Protein AF-A0A914YIG2-F1 (afdb_monomer)

Solvent-accessible surface area (backbone atoms only — not comparable to full-atom values): 7779 Å² total; per-residue (Å²): 113,70,66,57,38,51,52,31,36,50,55,51,51,53,38,46,76,74,68,45,92,55,84,95,62,52,16,60,44,50,65,74,57,38,64,67,62,41,49,56,53,51,51,50,51,53,50,53,50,52,34,55,53,47,28,74,73,37,93,79,72,55,76,57,42,74,68,51,52,47,48,50,51,38,52,46,18,51,74,59,70,46,89,60,72,69,90,52,99,83,38,74,71,54,76,50,41,55,50,58,53,50,44,49,28,49,75,43,74,84,72,65,69,67,90,71,58,64,92,56,84,58,99,70,78,76,79,85,126

Mean predicted aligned error: 7.03 Å

pLDDT: mean 87.26, std 14.0, range [33.19, 97.31]

Structure (mmCIF, N/CA/C/O backbone):
data_AF-A0A914YIG2-F1
#
_entry.id   AF-A0A914YIG2-F1
#
loop_
_atom_site.group_PDB
_atom_site.id
_atom_site.type_symbol
_atom_site.label_atom_id
_atom_site.label_alt_id
_atom_site.label_comp_id
_atom_site.label_asym_id
_atom_site.label_entity_id
_atom_site.label_seq_id
_atom_site.pdbx_PDB_ins_code
_atom_site.Cartn_x
_atom_site.Cartn_y
_atom_site.Cartn_z
_atom_site.occupancy
_atom_site.B_iso_or_equiv
_atom_site.auth_seq_id
_atom_site.auth_comp_id
_atom_site.auth_asym_id
_atom_site.auth_atom_id
_atom_site.pdbx_PDB_model_num
ATOM 1 N N . MET A 1 1 ? 9.718 -7.340 -32.068 1.00 59.44 1 MET A N 1
ATOM 2 C CA . MET A 1 1 ? 10.633 -7.530 -30.915 1.00 59.44 1 MET A CA 1
ATOM 3 C C . MET A 1 1 ? 11.183 -6.190 -30.426 1.00 59.44 1 MET A C 1
ATOM 5 O O . MET A 1 1 ? 10.976 -5.871 -29.265 1.00 59.44 1 MET A O 1
ATOM 9 N N . MET A 1 2 ? 11.780 -5.364 -31.301 1.00 66.62 2 MET A N 1
ATOM 10 C CA . MET A 1 2 ? 12.197 -3.988 -30.958 1.00 66.62 2 MET A CA 1
ATOM 11 C C . MET A 1 2 ? 11.050 -3.119 -30.407 1.00 66.62 2 MET A C 1
ATOM 13 O O .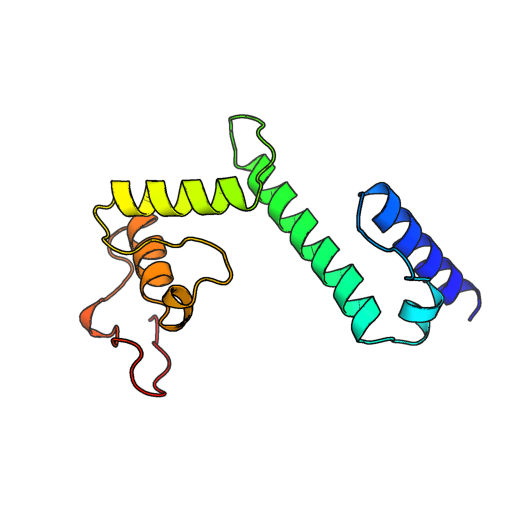 MET A 1 2 ? 11.232 -2.453 -29.392 1.00 66.62 2 MET A O 1
ATOM 17 N N . ASP A 1 3 ? 9.857 -3.203 -31.000 1.00 84.44 3 ASP A N 1
ATOM 18 C CA . ASP A 1 3 ? 8.708 -2.369 -30.604 1.00 84.44 3 ASP A CA 1
ATOM 19 C C . ASP A 1 3 ? 8.241 -2.634 -29.162 1.00 84.44 3 ASP A C 1
ATOM 21 O O . ASP A 1 3 ? 7.856 -1.721 -28.438 1.00 84.44 3 ASP A O 1
ATOM 25 N N . GLN A 1 4 ? 8.329 -3.885 -28.698 1.00 91.44 4 GLN A N 1
ATOM 26 C CA . GLN A 1 4 ? 7.937 -4.256 -27.334 1.00 91.44 4 GLN A CA 1
ATOM 27 C C . GLN A 1 4 ? 8.914 -3.690 -26.296 1.00 91.44 4 GLN A C 1
ATOM 29 O O . GLN A 1 4 ? 8.482 -3.165 -25.273 1.00 91.44 4 GLN A O 1
ATOM 34 N N . ILE A 1 5 ? 10.221 -3.723 -26.580 1.00 94.50 5 ILE A N 1
ATOM 35 C CA . ILE A 1 5 ? 11.239 -3.117 -25.709 1.00 94.50 5 ILE A CA 1
ATOM 36 C C . ILE A 1 5 ? 11.081 -1.591 -25.678 1.00 94.50 5 ILE A C 1
ATOM 38 O O . ILE A 1 5 ? 11.192 -0.986 -24.611 1.00 94.50 5 ILE A O 1
ATOM 42 N N . GLN A 1 6 ? 10.778 -0.960 -26.818 1.00 95.00 6 GLN A N 1
ATOM 43 C CA . GLN A 1 6 ? 10.488 0.477 -26.877 1.00 95.00 6 GLN A CA 1
ATOM 44 C C . GLN A 1 6 ? 9.262 0.848 -26.033 1.00 95.00 6 GLN A C 1
ATOM 46 O O . GLN A 1 6 ? 9.335 1.803 -25.260 1.00 95.00 6 GLN A O 1
ATOM 51 N N . ASN A 1 7 ? 8.188 0.055 -26.094 1.00 96.69 7 ASN A N 1
ATOM 52 C CA . ASN A 1 7 ? 7.012 0.243 -25.241 1.00 96.69 7 ASN A CA 1
ATOM 53 C C . ASN A 1 7 ? 7.373 0.162 -23.751 1.00 96.69 7 ASN A C 1
ATOM 55 O O . ASN A 1 7 ? 6.963 1.017 -22.966 1.00 96.69 7 ASN A O 1
ATOM 59 N N . CYS A 1 8 ? 8.178 -0.827 -23.353 1.00 97.00 8 CYS A N 1
ATOM 60 C CA . CYS A 1 8 ? 8.619 -0.967 -21.967 1.00 97.00 8 CYS A CA 1
ATOM 61 C C . CYS A 1 8 ? 9.524 0.192 -21.521 1.00 97.00 8 CYS A C 1
ATOM 63 O O . CYS A 1 8 ? 9.379 0.684 -20.403 1.00 97.00 8 CYS A O 1
ATOM 65 N N . ASN A 1 9 ? 10.425 0.670 -22.385 1.00 96.25 9 ASN A N 1
ATOM 66 C CA . ASN A 1 9 ? 11.255 1.841 -22.093 1.00 96.25 9 ASN A CA 1
ATOM 67 C C . ASN A 1 9 ? 10.396 3.093 -21.891 1.00 96.25 9 ASN A C 1
ATOM 69 O O . ASN A 1 9 ? 10.610 3.837 -20.935 1.00 96.25 9 ASN A O 1
ATOM 73 N N . TYR A 1 10 ? 9.396 3.295 -22.750 1.00 96.88 10 TYR A N 1
ATOM 74 C CA . TYR A 1 10 ? 8.480 4.420 -22.629 1.00 96.88 10 TYR A CA 1
ATOM 75 C C . TYR A 1 10 ? 7.636 4.343 -21.349 1.00 96.88 10 TYR A C 1
ATOM 77 O O . TYR A 1 10 ? 7.499 5.341 -20.646 1.00 96.88 10 TYR A O 1
ATOM 85 N N . ALA A 1 11 ? 7.152 3.155 -20.976 1.00 96.31 11 ALA A N 1
ATOM 86 C CA . ALA A 1 11 ? 6.432 2.954 -19.718 1.00 96.31 11 ALA A CA 1
ATOM 87 C C . ALA A 1 11 ? 7.284 3.317 -18.485 1.00 96.31 11 ALA A C 1
ATOM 89 O O . ALA A 1 11 ? 6.795 3.969 -17.561 1.00 96.31 11 ALA A O 1
ATOM 90 N N . VAL A 1 12 ? 8.569 2.940 -18.477 1.00 96.19 12 VAL A N 1
ATOM 91 C CA . VAL A 1 12 ? 9.509 3.316 -17.406 1.00 96.19 12 VAL A CA 1
ATOM 92 C C . VAL A 1 12 ? 9.741 4.830 -17.380 1.00 96.19 12 VAL A C 1
ATOM 94 O O . VAL A 1 12 ? 9.775 5.423 -16.301 1.00 96.19 12 VAL A O 1
ATOM 97 N N . GLU A 1 13 ? 9.859 5.474 -18.541 1.00 96.25 13 GLU A N 1
ATOM 98 C CA . GLU A 1 13 ? 10.031 6.927 -18.633 1.00 96.25 13 GLU A CA 1
ATOM 99 C C . GLU A 1 13 ? 8.814 7.689 -18.087 1.00 96.25 13 GLU A C 1
ATOM 101 O O . GLU A 1 13 ? 8.967 8.604 -17.276 1.00 96.25 13 GLU A O 1
ATOM 106 N N . LEU A 1 14 ? 7.597 7.253 -18.426 1.00 96.69 14 LEU A N 1
ATOM 107 C CA . LEU A 1 14 ? 6.365 7.799 -17.849 1.00 96.69 14 LEU A CA 1
ATOM 108 C C . LEU A 1 14 ? 6.334 7.646 -16.322 1.00 96.69 14 LEU A C 1
ATOM 110 O O . LEU A 1 14 ? 5.983 8.586 -15.609 1.00 96.69 14 LEU A O 1
ATOM 114 N N . GLY A 1 15 ? 6.757 6.494 -15.796 1.00 95.19 15 GLY A N 1
ATOM 115 C CA . GLY A 1 15 ? 6.861 6.290 -14.351 1.00 95.19 15 GLY A CA 1
ATOM 116 C C . GLY A 1 15 ? 7.819 7.283 -13.679 1.00 95.19 15 GLY A C 1
ATOM 117 O O . GLY A 1 15 ? 7.494 7.842 -12.631 1.00 95.19 15 GLY A O 1
ATOM 118 N N . LYS A 1 16 ? 8.967 7.586 -14.300 1.00 94.56 16 LYS A N 1
ATOM 119 C CA . LYS A 1 16 ? 9.905 8.607 -13.792 1.00 94.56 16 LYS A CA 1
ATOM 120 C C . LYS A 1 16 ? 9.295 10.010 -13.803 1.00 94.56 16 LYS A C 1
ATOM 122 O O . LYS A 1 16 ? 9.496 10.767 -12.851 1.00 94.56 16 LYS A O 1
ATOM 127 N N . GLN A 1 17 ? 8.522 10.357 -14.835 1.00 94.81 17 GLN A N 1
ATOM 128 C CA . GLN A 1 17 ? 7.797 11.635 -14.900 1.00 94.81 17 GLN A CA 1
ATOM 129 C C . GLN A 1 17 ? 6.764 11.759 -13.771 1.00 94.81 17 GLN A C 1
ATOM 131 O O . GLN A 1 17 ? 6.658 12.818 -13.151 1.00 94.81 17 GLN A O 1
ATOM 136 N N . LEU A 1 18 ? 6.102 10.651 -13.420 1.00 92.31 18 LEU A N 1
ATOM 137 C CA . LEU A 1 18 ? 5.215 10.523 -12.256 1.00 92.31 18 LEU A CA 1
ATOM 138 C C . LEU A 1 18 ? 5.961 10.430 -10.909 1.00 92.31 18 LEU A C 1
ATOM 140 O O . LEU A 1 18 ? 5.340 10.174 -9.879 1.00 92.31 18 LEU A O 1
ATOM 144 N N . LYS A 1 19 ? 7.282 10.660 -10.899 1.00 92.19 19 LYS A N 1
ATOM 145 C CA . LYS A 1 19 ? 8.157 10.630 -9.714 1.00 92.19 19 LYS A CA 1
ATOM 146 C C . LYS A 1 19 ? 8.248 9.261 -9.035 1.00 92.19 19 LYS A C 1
ATOM 148 O O . LYS A 1 19 ? 8.563 9.186 -7.849 1.00 92.19 19 LYS A O 1
ATOM 153 N N . PHE A 1 20 ? 8.024 8.175 -9.776 1.00 94.69 20 PHE A N 1
ATOM 154 C CA . PHE A 1 20 ? 8.302 6.834 -9.267 1.00 94.69 20 PHE A CA 1
ATOM 155 C C . PHE A 1 20 ? 9.811 6.649 -9.097 1.00 94.69 20 PHE A C 1
ATOM 157 O O . PHE A 1 20 ? 10.617 7.075 -9.929 1.00 94.69 20 PHE A O 1
ATOM 164 N N . SER A 1 21 ? 10.200 5.973 -8.022 1.00 93.88 21 SER A N 1
ATOM 165 C CA . SER A 1 21 ? 11.572 5.538 -7.800 1.00 93.88 21 SER A CA 1
ATOM 166 C C . SER A 1 21 ? 11.848 4.313 -8.669 1.00 93.88 21 SER A C 1
ATOM 168 O O . SER A 1 21 ? 11.571 3.178 -8.282 1.00 93.88 21 SER A O 1
ATOM 170 N N . LEU A 1 22 ? 12.339 4.559 -9.884 1.00 93.81 22 LEU A N 1
ATOM 171 C CA . LEU A 1 22 ? 12.686 3.534 -10.878 1.00 93.81 22 LEU A CA 1
ATOM 172 C C . LEU A 1 22 ? 14.201 3.494 -11.136 1.00 93.81 22 LEU A C 1
ATOM 174 O O . LEU A 1 22 ? 14.652 3.217 -12.248 1.00 93.81 22 LEU A O 1
ATOM 178 N N . VAL A 1 23 ? 15.005 3.821 -10.118 1.00 91.25 23 VAL A N 1
ATOM 179 C CA . VAL A 1 23 ? 16.471 3.761 -10.199 1.00 91.25 23 VAL A CA 1
ATOM 180 C C . VAL A 1 23 ? 16.889 2.316 -10.469 1.00 91.25 23 VAL A C 1
ATOM 182 O O . VAL A 1 23 ? 16.524 1.412 -9.725 1.00 91.25 23 VAL A O 1
ATOM 185 N N . GLY A 1 24 ? 17.642 2.104 -11.548 1.00 90.62 24 GLY A N 1
ATOM 186 C CA . GLY A 1 24 ? 18.108 0.773 -11.944 1.00 90.62 24 GLY A CA 1
ATOM 187 C C . GLY A 1 24 ? 17.062 -0.110 -12.632 1.00 90.62 24 GLY A C 1
ATOM 188 O O . GLY A 1 24 ? 17.370 -1.265 -12.894 1.00 90.62 24 GLY A O 1
ATOM 189 N N . ILE A 1 25 ? 15.868 0.407 -12.951 1.00 94.38 25 ILE A N 1
ATOM 190 C CA . ILE A 1 25 ? 14.855 -0.311 -13.741 1.00 94.38 25 ILE A CA 1
ATOM 191 C C . ILE A 1 25 ? 14.910 0.169 -15.190 1.00 94.38 25 ILE A C 1
ATOM 193 O O . ILE A 1 25 ? 14.825 1.370 -15.460 1.00 94.38 25 ILE A O 1
ATOM 197 N N . GLN A 1 26 ? 15.028 -0.768 -16.126 1.00 95.19 26 GLN A N 1
ATOM 198 C CA . GLN A 1 26 ? 15.029 -0.520 -17.565 1.00 95.19 26 GLN A CA 1
ATOM 199 C C . GLN A 1 26 ? 13.835 -1.205 -18.234 1.00 95.19 26 GLN A C 1
ATOM 201 O O . GLN A 1 26 ? 13.267 -2.161 -17.708 1.00 95.19 26 GLN A O 1
ATOM 206 N N . GLY A 1 27 ? 13.466 -0.768 -19.442 1.00 95.56 27 GLY A N 1
ATOM 207 C CA . GLY A 1 27 ? 12.402 -1.437 -20.193 1.00 95.56 27 GLY A CA 1
ATOM 208 C C . GLY A 1 27 ? 12.739 -2.892 -20.524 1.00 95.56 27 GLY A C 1
ATOM 209 O O . GLY A 1 27 ? 11.838 -3.725 -20.574 1.00 95.56 27 GLY A O 1
ATOM 210 N N . LYS A 1 28 ? 14.030 -3.229 -20.658 1.00 95.62 28 LYS A N 1
ATOM 211 C CA . LYS A 1 28 ? 14.480 -4.614 -20.845 1.00 95.62 28 LYS A CA 1
ATOM 212 C C . LYS A 1 28 ? 14.121 -5.512 -19.658 1.00 95.62 28 LYS A C 1
ATOM 214 O O . LYS A 1 28 ? 13.703 -6.637 -19.885 1.00 95.62 28 LYS A O 1
ATOM 219 N N . ASP A 1 29 ? 14.199 -5.014 -18.423 1.00 96.50 29 ASP A N 1
ATOM 220 C CA . ASP A 1 29 ? 13.819 -5.791 -17.236 1.00 96.50 29 ASP A CA 1
ATOM 221 C C . ASP A 1 29 ? 12.341 -6.185 -17.264 1.00 96.50 29 ASP A C 1
ATOM 223 O O . ASP A 1 29 ? 11.977 -7.292 -16.876 1.00 96.50 29 ASP A O 1
ATOM 227 N N . ILE A 1 30 ? 11.486 -5.281 -17.746 1.00 96.62 30 ILE A N 1
ATOM 228 C CA . ILE A 1 30 ? 10.050 -5.532 -17.887 1.00 96.62 30 ILE A CA 1
ATOM 229 C C . ILE A 1 30 ? 9.788 -6.489 -19.054 1.00 96.62 30 ILE A C 1
ATOM 231 O O . ILE A 1 30 ? 9.019 -7.435 -18.910 1.00 96.62 30 ILE A O 1
ATOM 235 N N . TYR A 1 31 ? 10.453 -6.269 -20.190 1.00 96.50 31 TYR A N 1
ATOM 236 C CA . TYR A 1 31 ? 10.337 -7.113 -21.379 1.00 96.50 31 TYR A CA 1
ATOM 237 C C . TYR A 1 31 ? 10.777 -8.563 -21.115 1.00 96.50 31 TYR A C 1
ATOM 239 O O . TYR A 1 31 ? 10.079 -9.496 -21.503 1.00 96.50 31 TYR A O 1
ATOM 247 N N . ASP A 1 32 ? 11.887 -8.753 -20.397 1.00 96.19 32 ASP A N 1
ATOM 248 C CA . ASP A 1 32 ? 12.412 -10.069 -20.016 1.00 96.19 32 ASP A CA 1
ATOM 249 C C . ASP A 1 32 ? 11.609 -10.721 -18.870 1.00 96.19 32 ASP A C 1
ATOM 251 O O . ASP A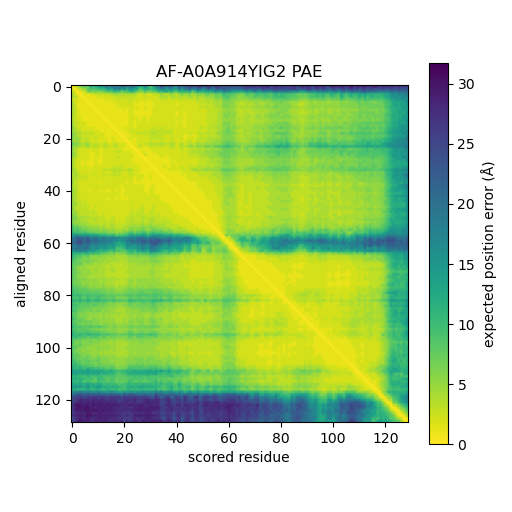 1 32 ? 11.881 -11.858 -18.483 1.00 96.19 32 ASP A O 1
ATOM 255 N N . GLY A 1 33 ? 10.624 -10.018 -18.298 1.00 95.25 33 GLY A N 1
ATOM 256 C CA . GLY A 1 33 ? 9.774 -10.541 -17.232 1.00 95.25 33 GLY A CA 1
ATOM 257 C C . GLY A 1 33 ? 10.469 -10.637 -15.872 1.00 95.25 33 GLY A C 1
ATOM 258 O O . GLY A 1 33 ? 10.143 -11.518 -15.073 1.00 95.25 33 GLY A O 1
ATOM 259 N N . ASN A 1 34 ? 11.413 -9.739 -15.571 1.00 97.31 34 ASN A N 1
ATOM 260 C CA . ASN A 1 34 ? 12.032 -9.661 -14.250 1.00 97.31 34 ASN A CA 1
ATOM 261 C C . ASN A 1 34 ? 10.952 -9.405 -13.190 1.00 97.31 34 ASN A C 1
ATOM 263 O O . ASN A 1 34 ? 10.403 -8.305 -13.071 1.00 97.31 34 ASN A O 1
ATOM 267 N N . ARG A 1 35 ? 10.649 -10.444 -12.409 1.00 96.94 35 ARG A N 1
ATOM 268 C CA . ARG A 1 35 ? 9.508 -10.473 -11.490 1.00 96.94 35 ARG A CA 1
ATOM 269 C C . ARG A 1 35 ? 9.589 -9.372 -10.434 1.00 96.94 35 ARG A C 1
ATOM 271 O O . ARG A 1 35 ? 8.595 -8.700 -10.178 1.00 96.94 35 ARG A O 1
ATOM 278 N N . THR A 1 36 ? 10.771 -9.158 -9.861 1.00 96.31 36 THR A N 1
ATOM 279 C CA . THR A 1 36 ? 10.991 -8.160 -8.805 1.00 96.31 36 THR A CA 1
ATOM 280 C C . THR A 1 36 ? 10.823 -6.743 -9.339 1.00 96.31 36 THR A C 1
ATOM 282 O O . THR A 1 36 ? 10.100 -5.945 -8.747 1.00 96.31 36 THR A O 1
ATOM 285 N N . LEU A 1 37 ? 11.448 -6.431 -10.477 1.00 96.50 37 LEU A N 1
ATOM 286 C CA . LEU A 1 37 ? 11.416 -5.075 -11.034 1.00 96.50 37 LEU A CA 1
ATOM 287 C C . LEU A 1 37 ? 10.052 -4.737 -11.649 1.00 96.50 37 LEU A C 1
ATOM 289 O O . LEU A 1 37 ? 9.571 -3.612 -11.512 1.00 96.50 37 LEU A O 1
ATOM 293 N N . THR A 1 38 ? 9.373 -5.731 -12.222 1.00 96.50 38 THR A N 1
ATOM 294 C CA . THR A 1 38 ? 7.987 -5.586 -12.684 1.00 96.50 38 THR A CA 1
ATOM 295 C C . THR A 1 38 ? 7.046 -5.294 -11.515 1.00 96.50 38 THR A C 1
ATOM 297 O O . THR A 1 38 ? 6.261 -4.348 -11.579 1.00 96.50 38 THR A O 1
ATOM 300 N N . LEU A 1 39 ? 7.152 -6.041 -10.409 1.00 96.69 39 LEU A N 1
ATOM 301 C CA . LEU A 1 39 ? 6.354 -5.781 -9.206 1.00 96.69 39 LEU A CA 1
ATOM 302 C C . LEU A 1 39 ? 6.661 -4.411 -8.591 1.00 96.69 39 LEU A C 1
ATOM 304 O O . LEU A 1 39 ? 5.737 -3.742 -8.138 1.00 96.69 39 LEU A O 1
ATOM 308 N N . ALA A 1 40 ? 7.918 -3.958 -8.619 1.00 95.69 40 ALA A N 1
ATOM 309 C CA . ALA A 1 40 ? 8.291 -2.631 -8.130 1.00 95.69 40 ALA A CA 1
ATOM 310 C C . ALA A 1 40 ? 7.614 -1.495 -8.922 1.00 95.69 40 ALA A C 1
ATOM 312 O O . ALA A 1 40 ? 7.176 -0.509 -8.323 1.00 95.69 40 ALA A O 1
ATOM 313 N N . LEU A 1 41 ? 7.486 -1.636 -10.247 1.00 95.44 41 LEU A N 1
ATOM 314 C CA . LEU A 1 41 ? 6.757 -0.683 -11.089 1.00 95.44 41 LEU A CA 1
ATOM 315 C C . LEU A 1 41 ? 5.246 -0.728 -10.810 1.00 95.44 41 LEU A C 1
ATOM 317 O O . LEU A 1 41 ? 4.628 0.312 -10.575 1.00 95.44 41 LEU A O 1
ATOM 321 N N . VAL A 1 42 ? 4.654 -1.926 -10.791 1.00 96.25 42 VAL A N 1
ATOM 322 C CA . VAL A 1 42 ? 3.207 -2.110 -10.574 1.00 96.25 42 VAL A CA 1
ATOM 323 C C . VAL A 1 42 ? 2.779 -1.637 -9.182 1.00 96.25 42 VAL A C 1
ATOM 325 O O . VAL A 1 42 ? 1.741 -0.992 -9.047 1.00 96.25 42 VAL A O 1
ATOM 328 N N . TRP A 1 43 ? 3.585 -1.891 -8.149 1.00 95.56 43 TRP A N 1
ATOM 329 C CA . TRP A 1 43 ? 3.331 -1.410 -6.790 1.00 95.56 43 TRP A CA 1
ATOM 330 C C . TRP A 1 43 ? 3.247 0.117 -6.727 1.00 95.56 43 TRP A C 1
ATOM 332 O O . TRP A 1 43 ? 2.315 0.668 -6.138 1.00 95.56 43 TRP A O 1
ATOM 342 N N . GLN A 1 44 ? 4.191 0.814 -7.363 1.00 95.06 44 GLN A N 1
ATOM 343 C CA . GLN A 1 44 ? 4.184 2.275 -7.385 1.00 95.06 44 GLN A CA 1
ATOM 344 C C . GLN A 1 44 ? 2.991 2.825 -8.169 1.00 95.06 44 GLN A C 1
ATOM 346 O O . GLN A 1 44 ? 2.385 3.803 -7.731 1.00 95.06 44 GLN A O 1
ATOM 351 N N . LEU A 1 45 ? 2.588 2.153 -9.253 1.00 95.44 45 LEU A N 1
ATOM 352 C CA . LEU A 1 45 ? 1.383 2.503 -10.003 1.00 95.44 45 LEU A CA 1
ATOM 353 C C . LEU A 1 45 ? 0.111 2.349 -9.157 1.00 95.44 45 LEU A C 1
ATOM 355 O O . LEU A 1 45 ? -0.687 3.282 -9.081 1.00 95.44 45 LEU A O 1
ATOM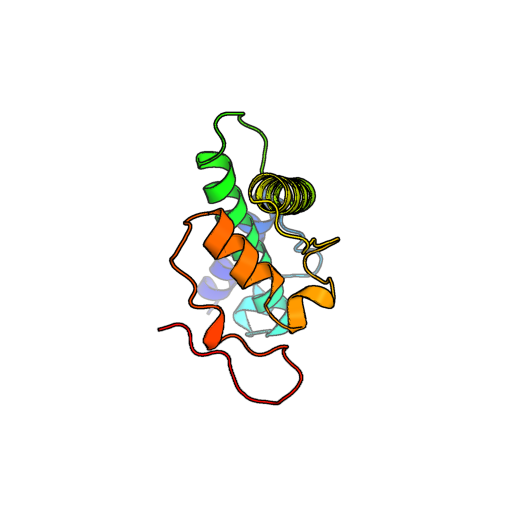 359 N N . MET A 1 46 ? -0.054 1.207 -8.481 1.00 95.62 46 MET A N 1
ATOM 360 C CA . MET A 1 46 ? -1.174 0.965 -7.565 1.00 95.62 46 MET A CA 1
ATOM 361 C C . MET A 1 46 ? -1.221 2.038 -6.474 1.00 95.62 46 MET A C 1
ATOM 363 O O . MET A 1 46 ? -2.271 2.628 -6.222 1.00 95.62 46 MET A O 1
ATOM 367 N N . ARG A 1 47 ? -0.075 2.321 -5.847 1.00 92.12 47 ARG A N 1
ATOM 368 C CA . ARG A 1 47 ? 0.040 3.337 -4.801 1.00 92.12 47 ARG A CA 1
ATOM 369 C C . ARG A 1 47 ? -0.359 4.720 -5.313 1.00 92.12 47 ARG A C 1
ATOM 371 O O . ARG A 1 47 ? -1.178 5.381 -4.682 1.00 92.12 47 ARG A O 1
ATOM 378 N N . ALA A 1 48 ? 0.186 5.150 -6.448 1.00 91.12 48 ALA A N 1
ATOM 379 C CA . ALA A 1 48 ? -0.110 6.456 -7.026 1.00 91.12 48 ALA A CA 1
ATOM 380 C C . ALA A 1 48 ? -1.590 6.604 -7.395 1.00 91.12 48 ALA A C 1
ATOM 382 O O . ALA A 1 48 ? -2.191 7.637 -7.105 1.00 91.12 48 ALA A O 1
ATOM 383 N N . TYR A 1 49 ? -2.196 5.558 -7.965 1.00 92.50 49 TYR A N 1
ATOM 384 C CA . TYR A 1 49 ? -3.624 5.540 -8.265 1.00 92.50 49 TYR A CA 1
ATOM 385 C C . TYR A 1 49 ? -4.472 5.702 -6.998 1.00 92.50 49 TYR A C 1
ATOM 387 O O . TYR A 1 49 ? -5.323 6.588 -6.942 1.00 92.50 49 TYR A O 1
ATOM 395 N N . THR A 1 50 ? -4.206 4.912 -5.954 1.00 91.19 50 THR A N 1
ATOM 396 C CA . THR A 1 50 ? -4.947 4.989 -4.686 1.00 91.19 50 THR A CA 1
ATOM 397 C C . THR A 1 50 ? -4.844 6.376 -4.052 1.00 91.19 50 THR A C 1
ATOM 399 O O . THR A 1 50 ? -5.858 6.936 -3.642 1.00 91.19 50 THR A O 1
ATOM 402 N N . LEU A 1 51 ? -3.648 6.975 -4.017 1.00 88.44 51 LEU A N 1
ATOM 403 C CA . LEU A 1 51 ? -3.469 8.327 -3.476 1.00 88.44 51 LEU A CA 1
ATOM 404 C C . LEU A 1 51 ? -4.172 9.395 -4.323 1.00 88.44 51 LEU A C 1
ATOM 406 O O . LEU A 1 51 ? -4.726 10.346 -3.770 1.00 88.44 51 LEU A O 1
ATOM 410 N N . ALA A 1 52 ? -4.202 9.232 -5.648 1.00 88.00 52 ALA A N 1
ATOM 411 C CA . ALA A 1 52 ? -4.936 10.127 -6.537 1.00 88.00 52 ALA A CA 1
ATOM 412 C C . ALA A 1 52 ? -6.453 10.036 -6.311 1.00 88.00 52 ALA A C 1
ATOM 414 O O . ALA A 1 52 ? -7.129 11.061 -6.329 1.00 88.00 52 ALA A O 1
ATOM 415 N N . VAL A 1 53 ? -6.989 8.835 -6.065 1.00 89.75 53 VAL A N 1
ATOM 416 C CA . VAL A 1 53 ? -8.400 8.645 -5.696 1.00 89.75 53 VAL A CA 1
ATOM 417 C C . VAL A 1 53 ? -8.691 9.290 -4.342 1.00 89.75 53 VAL A C 1
ATOM 419 O O . VAL A 1 53 ? -9.629 10.073 -4.243 1.00 89.75 53 VAL A O 1
ATOM 422 N N . LEU A 1 54 ? -7.858 9.040 -3.326 1.00 86.81 54 LEU A N 1
ATOM 423 C CA . LEU A 1 54 ? -8.037 9.625 -1.993 1.00 86.81 54 LEU A CA 1
ATOM 424 C C . LEU A 1 54 ? -7.980 11.155 -2.017 1.00 86.81 54 LEU A C 1
ATOM 426 O O . LEU A 1 54 ? -8.827 11.794 -1.408 1.00 86.81 54 LEU A O 1
ATOM 430 N N . THR A 1 55 ? -7.049 11.740 -2.773 1.00 84.88 55 THR A N 1
ATOM 431 C CA . THR A 1 55 ? -6.941 13.202 -2.930 1.00 84.88 55 THR A CA 1
ATOM 432 C C . THR A 1 55 ? -8.192 13.813 -3.571 1.00 84.88 55 THR A C 1
ATOM 434 O O . THR A 1 55 ? -8.555 14.940 -3.264 1.00 84.88 55 THR A O 1
ATOM 437 N N . ARG A 1 56 ? -8.897 13.085 -4.447 1.00 84.56 56 ARG A N 1
ATOM 438 C CA . ARG A 1 56 ? -10.175 13.560 -5.013 1.00 84.56 56 ARG A CA 1
ATOM 439 C C . ARG A 1 56 ? -11.323 13.510 -4.008 1.00 84.56 56 ARG A C 1
ATOM 441 O O . ARG A 1 56 ? -12.320 14.191 -4.206 1.00 84.56 56 ARG A O 1
ATOM 448 N N . CYS A 1 57 ? -11.201 12.681 -2.977 1.00 81.25 57 CYS A N 1
ATOM 449 C CA . CYS A 1 57 ? -12.180 12.558 -1.903 1.00 81.25 57 CYS A CA 1
ATOM 450 C C . CYS A 1 57 ? -11.893 13.505 -0.728 1.00 81.25 57 CYS A C 1
ATOM 452 O O . CYS A 1 57 ? -12.702 13.562 0.195 1.00 81.25 57 CYS A O 1
ATOM 454 N N . THR A 1 58 ? -10.755 14.211 -0.717 1.00 76.50 58 THR A N 1
ATOM 455 C CA . THR A 1 58 ? -10.425 15.185 0.326 1.00 76.50 58 THR A CA 1
ATOM 456 C C . THR A 1 58 ? -10.802 16.598 -0.120 1.00 76.50 58 THR A C 1
ATOM 458 O O . THR A 1 58 ? -10.199 17.165 -1.026 1.00 76.50 58 THR A O 1
ATOM 461 N N . ASP A 1 59 ? -11.756 17.219 0.576 1.00 68.06 59 ASP A N 1
ATOM 462 C CA . ASP A 1 59 ? -12.205 18.593 0.280 1.00 68.06 59 ASP A CA 1
ATOM 463 C C . ASP A 1 59 ? -11.106 19.653 0.501 1.00 68.06 59 ASP A C 1
ATOM 465 O O . ASP A 1 59 ? -11.186 20.773 -0.000 1.00 68.06 59 ASP A O 1
ATOM 469 N N . ASN A 1 60 ? -10.043 19.297 1.230 1.00 67.94 60 ASN A N 1
ATOM 470 C CA . ASN A 1 60 ? -9.003 20.229 1.669 1.00 67.94 60 ASN A CA 1
ATOM 471 C C . ASN A 1 60 ? -7.839 20.384 0.673 1.00 67.94 60 ASN A C 1
ATOM 473 O O . ASN A 1 60 ? -6.901 21.127 0.956 1.00 67.94 60 ASN A O 1
ATOM 477 N N . GLY A 1 61 ? -7.836 19.653 -0.451 1.00 61.47 61 GLY A N 1
ATOM 478 C CA . GLY A 1 61 ? -6.755 19.704 -1.451 1.00 61.47 61 GLY A CA 1
ATOM 479 C C . GLY A 1 61 ? -5.393 19.188 -0.957 1.00 61.47 61 GLY A C 1
ATOM 480 O O . GLY A 1 61 ? -4.380 19.345 -1.639 1.00 61.47 61 GLY A O 1
ATOM 481 N N . ILE A 1 62 ? -5.355 18.575 0.228 1.00 67.12 62 ILE A N 1
ATOM 482 C CA . ILE A 1 62 ? -4.150 17.988 0.811 1.00 67.12 62 ILE A CA 1
ATOM 483 C C . ILE A 1 62 ? -3.910 16.628 0.147 1.00 67.12 62 ILE A C 1
ATOM 485 O O . ILE A 1 62 ? -4.800 15.771 0.135 1.00 67.12 62 ILE A O 1
ATOM 489 N N . LEU A 1 63 ? -2.706 16.447 -0.4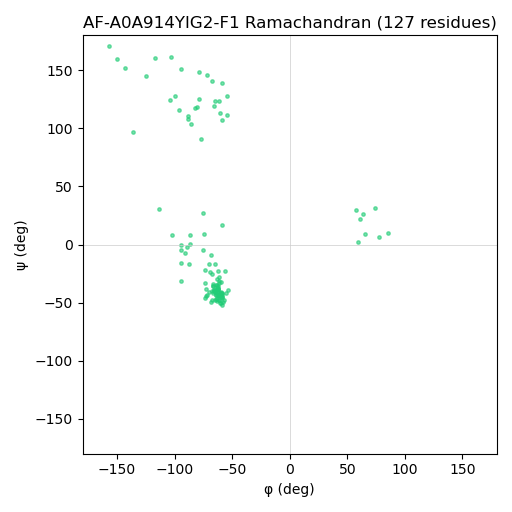06 1.00 67.25 63 LEU A N 1
ATOM 490 C CA . LEU A 1 63 ? -2.252 15.178 -0.973 1.00 67.25 63 LEU A CA 1
ATOM 491 C C . LEU A 1 63 ? -2.249 14.111 0.112 1.00 67.25 63 LEU A C 1
ATOM 493 O O . LEU A 1 63 ? -1.400 14.174 0.994 1.00 67.25 63 LEU A O 1
ATOM 497 N N . ALA A 1 64 ? -3.122 13.111 -0.015 1.00 75.38 64 ALA A N 1
ATOM 498 C CA . ALA A 1 64 ? -3.168 12.000 0.923 1.00 75.38 64 ALA A CA 1
ATOM 499 C C . ALA A 1 64 ? -1.779 11.345 1.036 1.00 75.38 64 ALA A C 1
ATOM 501 O O . ALA A 1 64 ? -1.281 10.731 0.092 1.00 75.38 64 ALA A O 1
ATOM 502 N N . THR A 1 65 ? -1.137 11.483 2.194 1.00 84.31 65 THR A N 1
ATOM 503 C CA . THR A 1 65 ? 0.097 10.752 2.523 1.00 84.31 65 THR A CA 1
ATOM 504 C C . THR A 1 65 ? -0.192 9.596 3.474 1.00 84.31 65 THR A C 1
ATOM 506 O O . THR A 1 65 ? -1.199 9.592 4.177 1.00 84.31 65 THR A O 1
ATOM 509 N N . ASP A 1 66 ? 0.722 8.625 3.576 1.00 86.81 66 ASP A N 1
ATOM 510 C CA . ASP A 1 66 ? 0.565 7.496 4.512 1.00 86.81 66 ASP A CA 1
ATOM 511 C C . ASP A 1 66 ? 0.320 7.964 5.948 1.00 86.81 66 ASP A C 1
ATOM 513 O O . ASP A 1 66 ? -0.515 7.407 6.657 1.00 86.81 66 ASP A O 1
ATOM 517 N N . LYS A 1 67 ? 1.016 9.030 6.361 1.00 89.00 67 LYS A N 1
ATOM 518 C CA . LYS A 1 67 ? 0.860 9.631 7.688 1.00 89.00 67 LYS A CA 1
ATOM 519 C C . LYS A 1 67 ? -0.543 10.186 7.897 1.00 89.00 67 LYS A C 1
ATOM 521 O O . LYS A 1 67 ? -1.094 10.053 8.984 1.00 89.00 67 LYS A O 1
ATOM 526 N N . GLU A 1 68 ? -1.117 10.799 6.871 1.00 88.12 68 GLU A N 1
ATOM 527 C CA . GLU A 1 68 ? -2.462 11.364 6.940 1.00 88.12 68 GLU A CA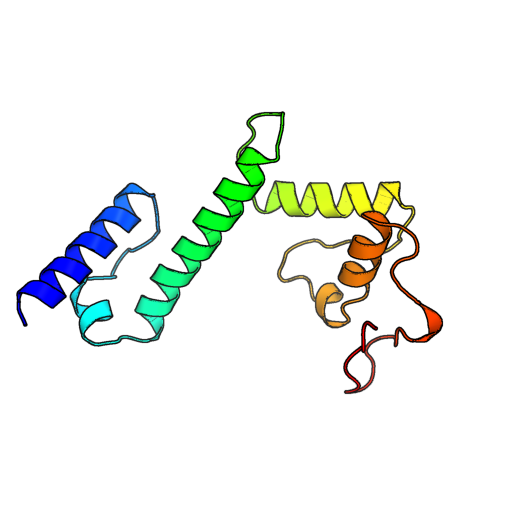 1
ATOM 528 C C . GLU A 1 68 ? -3.530 10.284 6.948 1.00 88.12 68 GLU A C 1
ATOM 530 O O . GLU A 1 68 ? -4.485 10.409 7.708 1.00 88.12 68 GLU A O 1
ATOM 535 N N . ILE A 1 69 ? -3.342 9.204 6.184 1.00 90.94 69 ILE A N 1
ATOM 536 C CA . ILE A 1 69 ? -4.241 8.046 6.221 1.00 90.94 69 ILE A CA 1
ATOM 537 C C . ILE A 1 69 ? -4.226 7.432 7.625 1.00 90.94 69 ILE A C 1
ATOM 539 O O . ILE A 1 69 ? -5.283 7.224 8.212 1.00 90.94 69 ILE A O 1
ATOM 543 N N . ILE A 1 70 ? -3.042 7.205 8.204 1.00 93.69 70 ILE A N 1
ATOM 544 C CA . ILE A 1 70 ? -2.904 6.666 9.568 1.00 93.69 70 ILE A CA 1
ATOM 545 C C . ILE A 1 70 ? -3.539 7.607 10.600 1.00 93.69 70 ILE A C 1
ATOM 547 O O . ILE A 1 70 ? -4.256 7.150 11.492 1.00 93.69 70 ILE A O 1
ATOM 551 N N . ARG A 1 71 ? -3.308 8.920 10.478 1.00 93.06 71 ARG A N 1
ATOM 552 C CA . ARG A 1 71 ? -3.927 9.924 11.351 1.00 93.06 71 ARG A CA 1
ATOM 553 C C . ARG A 1 71 ? -5.451 9.852 11.270 1.00 93.06 71 ARG A C 1
ATOM 555 O O . ARG A 1 71 ? -6.090 9.704 12.306 1.00 93.06 71 ARG A O 1
ATOM 562 N N . TRP A 1 72 ? -6.011 9.883 10.061 1.00 92.31 72 TRP A N 1
ATOM 563 C CA . TRP A 1 72 ? -7.454 9.810 9.842 1.00 92.31 72 TRP A CA 1
ATOM 564 C C . TRP A 1 72 ? -8.054 8.520 10.411 1.00 92.31 72 TRP A C 1
ATOM 566 O O . TRP A 1 72 ? -9.088 8.567 11.073 1.00 92.31 72 TRP A O 1
ATOM 576 N N . VAL A 1 73 ? -7.390 7.373 10.217 1.00 95.06 73 VAL A N 1
ATOM 577 C CA . VAL A 1 73 ? -7.829 6.087 10.784 1.00 95.06 73 VAL A CA 1
ATOM 578 C C . VAL A 1 73 ? -7.930 6.173 12.307 1.00 95.06 73 VAL A C 1
ATOM 580 O O . VAL A 1 73 ? -8.963 5.819 12.874 1.00 95.06 73 VAL A O 1
ATOM 583 N N . ASN A 1 74 ? -6.890 6.674 12.975 1.00 96.38 74 ASN A N 1
ATOM 584 C CA . ASN A 1 74 ? -6.873 6.771 14.435 1.00 96.38 74 ASN A CA 1
ATOM 585 C C . ASN A 1 74 ? -7.895 7.792 14.967 1.00 96.38 74 ASN A C 1
ATOM 587 O O . ASN A 1 74 ? -8.582 7.503 15.945 1.00 96.38 74 ASN A O 1
ATOM 591 N N . GLU A 1 75 ? -8.057 8.942 14.307 1.00 95.44 75 GLU A N 1
ATOM 592 C CA . GLU A 1 75 ? -9.092 9.935 14.638 1.00 95.44 75 GLU A CA 1
ATOM 593 C C . GLU A 1 75 ? -10.501 9.344 14.483 1.00 95.44 75 GLU A C 1
ATOM 595 O O . GLU A 1 75 ? -11.359 9.511 15.354 1.00 95.44 75 GLU A O 1
ATOM 600 N N . LYS A 1 76 ? -10.741 8.589 13.404 1.00 95.44 76 LYS A N 1
ATOM 601 C CA . LYS A 1 76 ? -12.028 7.942 13.139 1.00 95.44 76 LYS A CA 1
ATOM 602 C C . LYS A 1 76 ? -12.356 6.890 14.198 1.00 95.44 76 LYS A C 1
ATOM 604 O O . LYS A 1 76 ? -13.462 6.909 14.740 1.00 95.44 76 LYS A O 1
ATOM 609 N N . LEU A 1 77 ? -11.399 6.027 14.538 1.00 96.25 77 LEU A N 1
ATOM 610 C CA . LEU A 1 77 ? -11.533 5.029 15.605 1.00 96.25 77 LEU A CA 1
ATOM 611 C C . LEU A 1 77 ? -11.818 5.687 16.963 1.00 96.25 77 LEU A C 1
ATOM 613 O O . LEU A 1 77 ? -12.747 5.279 17.663 1.00 96.25 77 LEU A O 1
ATOM 617 N N . GLN A 1 78 ? -11.088 6.754 17.299 1.00 96.19 78 GLN A N 1
ATOM 618 C CA . GLN A 1 78 ? -11.292 7.507 18.536 1.00 96.19 78 GLN A CA 1
ATOM 619 C C . GLN A 1 78 ? -12.687 8.147 18.590 1.00 96.19 78 GLN A C 1
ATOM 621 O O . GLN A 1 78 ? -13.368 8.049 19.611 1.00 96.19 78 GLN A O 1
ATOM 626 N N . SER A 1 79 ? -13.151 8.743 17.486 1.00 95.69 79 SER A N 1
ATOM 627 C CA . SER A 1 79 ? -14.489 9.348 17.400 1.00 95.69 79 SER A CA 1
ATOM 628 C C . SER A 1 79 ? -15.619 8.330 17.614 1.00 95.69 79 SER A C 1
ATOM 630 O O . SER A 1 79 ? -16.639 8.651 18.222 1.00 95.69 79 SER A O 1
ATOM 632 N N . ALA A 1 80 ? -15.406 7.080 17.190 1.00 94.50 80 ALA A N 1
ATOM 633 C CA . ALA A 1 80 ? -16.321 5.958 17.385 1.00 94.50 80 ALA A CA 1
ATOM 634 C C . ALA A 1 80 ? -16.119 5.231 18.730 1.00 94.50 80 ALA A C 1
ATOM 636 O O . ALA A 1 80 ? -16.719 4.181 18.959 1.00 94.50 80 ALA A O 1
ATOM 637 N N . ARG A 1 81 ? -15.284 5.781 19.627 1.00 94.00 81 ARG A N 1
ATOM 638 C CA . ARG A 1 81 ? -14.952 5.223 20.951 1.00 94.00 81 ARG A CA 1
ATOM 639 C C . ARG A 1 81 ? -14.363 3.804 20.892 1.00 94.00 81 ARG A C 1
ATOM 641 O O . ARG A 1 81 ? -14.524 3.029 21.834 1.00 94.00 81 ARG A O 1
ATOM 648 N N . LYS A 1 82 ? -13.670 3.461 19.801 1.00 92.69 82 LYS A N 1
ATOM 649 C CA . LYS A 1 82 ? -12.905 2.211 19.677 1.00 92.69 82 LYS A CA 1
ATOM 650 C C . LYS A 1 82 ? -11.568 2.349 20.409 1.00 92.69 82 LYS A C 1
ATOM 652 O O . LYS A 1 82 ? -11.003 3.436 20.488 1.00 92.69 82 LYS A O 1
ATOM 657 N N . THR A 1 83 ? -11.060 1.248 20.958 1.00 91.38 83 THR A N 1
ATOM 658 C CA . THR A 1 83 ? -9.796 1.224 21.724 1.00 91.38 83 THR A CA 1
ATOM 659 C C . THR A 1 83 ? -8.585 0.845 20.871 1.00 91.38 83 THR A C 1
ATOM 661 O O . THR A 1 83 ? -7.439 1.060 21.274 1.00 91.38 83 THR A O 1
ATOM 664 N N . THR A 1 84 ? -8.820 0.282 19.686 1.00 92.69 84 THR A N 1
ATOM 665 C CA . THR A 1 84 ? -7.775 -0.071 18.725 1.00 92.69 84 THR A CA 1
ATOM 666 C C . THR A 1 84 ? -7.172 1.167 18.071 1.00 92.69 84 THR A C 1
ATOM 668 O O . THR A 1 84 ? -7.880 2.128 17.782 1.00 92.69 84 THR A O 1
ATOM 671 N N . HIS A 1 85 ? -5.876 1.113 17.779 1.00 95.25 85 HIS A N 1
ATOM 672 C CA . HIS A 1 85 ? -5.131 2.145 17.060 1.00 95.25 85 HIS A CA 1
ATOM 673 C C . HIS A 1 85 ? -3.984 1.493 16.280 1.00 95.25 85 HIS A C 1
ATOM 675 O O . HIS A 1 85 ? -3.566 0.390 16.630 1.00 95.25 85 HIS A O 1
ATOM 681 N N . ILE A 1 86 ? -3.460 2.172 15.258 1.00 96.38 86 ILE A N 1
ATOM 682 C CA . ILE A 1 86 ? -2.288 1.721 14.488 1.00 96.38 86 ILE A CA 1
ATOM 683 C C . ILE A 1 86 ? -1.194 2.789 14.462 1.00 96.38 86 ILE A C 1
ATOM 685 O O . ILE A 1 86 ? -1.475 3.987 14.400 1.00 96.38 86 ILE A O 1
ATOM 689 N N . ARG A 1 87 ? 0.071 2.364 14.473 1.00 94.69 87 ARG A N 1
ATOM 690 C CA . ARG A 1 87 ? 1.240 3.253 14.338 1.00 94.69 87 ARG A CA 1
ATOM 691 C C . ARG A 1 87 ? 1.731 3.358 12.898 1.00 94.69 87 ARG A C 1
ATOM 693 O O . ARG A 1 87 ? 2.268 4.390 12.504 1.00 94.69 87 ARG A O 1
ATOM 700 N N . SER A 1 88 ? 1.571 2.292 12.118 1.00 95.06 88 SER A N 1
ATOM 701 C CA . SER A 1 88 ? 1.957 2.217 10.708 1.00 95.06 88 SER A CA 1
ATOM 702 C C . SER A 1 88 ? 1.162 1.130 9.982 1.00 95.06 88 SER A C 1
ATOM 704 O O . SER A 1 88 ? 0.497 0.312 10.611 1.00 95.06 88 SER A O 1
ATOM 706 N N . PHE A 1 89 ? 1.267 1.066 8.653 1.00 92.19 89 PHE A N 1
ATOM 707 C CA . PHE A 1 89 ? 0.703 -0.048 7.874 1.00 92.19 89 PHE A CA 1
ATOM 708 C C . PHE A 1 89 ? 1.418 -1.392 8.101 1.00 92.19 89 PHE A C 1
ATOM 710 O O . PHE A 1 89 ? 0.937 -2.421 7.639 1.00 92.19 89 PHE A O 1
ATOM 717 N N . GLN A 1 90 ? 2.557 -1.391 8.799 1.00 93.00 90 GLN A N 1
ATOM 718 C CA . GLN A 1 90 ? 3.314 -2.591 9.175 1.00 93.00 90 GLN A CA 1
ATOM 719 C C . GLN A 1 90 ? 3.093 -2.973 10.646 1.00 93.00 90 GLN A C 1
ATOM 721 O O . GLN A 1 90 ? 3.805 -3.825 11.174 1.00 93.00 90 GLN A O 1
ATOM 726 N N . ASP A 1 91 ? 2.154 -2.315 11.330 1.00 93.50 91 ASP A N 1
ATOM 727 C CA . ASP A 1 91 ? 1.916 -2.533 12.750 1.00 93.50 91 ASP A CA 1
ATOM 728 C C . ASP A 1 91 ? 1.412 -3.970 13.007 1.00 93.50 91 ASP A C 1
ATOM 730 O O . ASP A 1 91 ? 0.381 -4.361 12.445 1.00 93.50 91 ASP A O 1
ATOM 734 N N . PRO A 1 92 ? 2.087 -4.769 13.862 1.00 89.75 92 PRO A N 1
ATOM 735 C CA . PRO A 1 92 ? 1.670 -6.135 14.170 1.00 89.75 92 PRO A CA 1
ATOM 736 C C . PRO A 1 92 ? 0.239 -6.247 14.702 1.00 89.75 92 PRO A C 1
ATOM 738 O O . PRO A 1 92 ? -0.369 -7.309 14.566 1.00 89.75 92 PRO A O 1
ATOM 741 N N . VAL A 1 93 ? -0.333 -5.177 15.275 1.00 88.50 93 VAL A N 1
ATOM 742 C CA . VAL A 1 93 ? -1.729 -5.209 15.747 1.00 88.50 93 VAL A CA 1
ATOM 743 C C . VAL A 1 93 ? -2.730 -5.456 14.616 1.00 88.50 93 VAL A C 1
ATOM 745 O O . VAL A 1 93 ? -3.830 -5.935 14.873 1.00 88.50 93 VAL A O 1
ATOM 748 N N . ILE A 1 94 ? -2.354 -5.162 13.366 1.00 91.50 94 ILE A N 1
ATOM 749 C CA . ILE A 1 94 ? -3.200 -5.370 12.186 1.00 91.50 94 ILE A CA 1
ATOM 750 C C . ILE A 1 94 ? -3.384 -6.870 11.900 1.00 91.50 94 ILE A C 1
ATOM 752 O O . ILE A 1 94 ? -4.394 -7.261 11.320 1.00 91.50 94 ILE A O 1
ATOM 756 N N . ALA A 1 95 ? -2.467 -7.732 12.356 1.00 89.31 95 ALA A N 1
ATOM 757 C CA . ALA A 1 95 ? -2.459 -9.159 12.027 1.00 89.31 95 ALA A CA 1
ATOM 758 C C . ALA A 1 95 ? -3.734 -9.905 12.461 1.00 89.31 95 ALA A C 1
ATOM 760 O O . ALA A 1 95 ? -4.170 -10.829 11.780 1.00 89.31 95 ALA A O 1
ATOM 761 N N . ASN A 1 96 ? -4.366 -9.495 13.565 1.00 86.50 96 ASN A N 1
ATOM 762 C CA . ASN A 1 96 ? -5.612 -10.108 14.041 1.00 86.50 96 ASN A CA 1
ATOM 763 C C . ASN A 1 96 ? -6.878 -9.505 13.403 1.00 86.50 96 ASN A C 1
ATOM 765 O O . ASN A 1 96 ? -7.981 -9.922 13.742 1.00 86.50 96 ASN A O 1
ATOM 769 N N . SER A 1 97 ? -6.729 -8.525 12.504 1.00 90.38 97 SER A N 1
ATOM 770 C CA . SER A 1 97 ? -7.804 -7.809 11.802 1.00 90.38 97 SER A CA 1
ATOM 771 C C . SER A 1 97 ? -8.821 -7.068 12.683 1.00 90.38 97 SER A C 1
ATOM 773 O O . SER A 1 97 ? -9.715 -6.424 12.140 1.00 90.38 97 SER A O 1
ATOM 775 N N . ILE A 1 98 ? -8.687 -7.063 14.016 1.00 90.44 98 ILE A N 1
ATOM 776 C CA . ILE A 1 98 ? -9.661 -6.422 14.920 1.00 90.44 98 ILE A CA 1
ATOM 777 C C . ILE A 1 98 ? -9.744 -4.921 14.635 1.00 90.44 98 ILE A C 1
ATOM 779 O O . ILE A 1 98 ? -10.836 -4.387 14.486 1.00 90.44 98 ILE A O 1
ATOM 783 N N . VAL A 1 99 ? -8.599 -4.254 14.460 1.00 93.31 99 VAL A N 1
ATOM 784 C CA . VAL A 1 99 ? -8.565 -2.819 14.131 1.00 93.31 99 VAL A CA 1
ATOM 785 C C . VAL A 1 99 ? -9.209 -2.501 12.777 1.00 93.31 99 VAL A C 1
ATOM 787 O O . VAL A 1 99 ? -9.781 -1.429 12.600 1.00 93.31 99 VAL A O 1
ATOM 790 N N . VAL A 1 100 ? -9.159 -3.440 11.826 1.00 94.19 100 VAL A N 1
ATOM 791 C CA . VAL A 1 100 ? -9.803 -3.293 10.514 1.00 94.19 100 VAL A CA 1
ATOM 792 C C . VAL A 1 100 ? -11.320 -3.407 10.661 1.00 94.19 100 VAL A C 1
ATOM 794 O O . VAL A 1 100 ? -12.049 -2.588 10.109 1.00 94.19 100 VAL A O 1
ATOM 797 N N . LEU A 1 101 ? -11.801 -4.375 11.446 1.00 93.00 101 LEU A N 1
ATOM 798 C CA . LEU A 1 101 ? -13.229 -4.541 11.738 1.00 93.00 101 LEU A CA 1
ATOM 799 C C . LEU A 1 101 ? -13.791 -3.347 12.514 1.00 93.00 101 LEU A C 1
ATOM 801 O O . LEU A 1 101 ? -14.849 -2.829 12.165 1.00 93.00 101 LEU A O 1
ATOM 805 N N . ASP A 1 102 ? -13.054 -2.866 13.514 1.00 93.38 102 ASP A N 1
ATOM 806 C CA . ASP A 1 102 ? -13.423 -1.679 14.281 1.00 93.38 102 ASP A CA 1
ATOM 807 C C . ASP A 1 102 ? -13.475 -0.425 13.409 1.00 93.38 102 ASP A C 1
ATOM 809 O O . ASP A 1 102 ? -14.361 0.409 13.598 1.00 93.38 102 ASP A O 1
ATOM 813 N N . LEU A 1 103 ? -12.581 -0.304 12.422 1.00 95.62 103 LEU A N 1
ATOM 814 C CA . LEU A 1 103 ? -12.622 0.785 11.451 1.00 95.62 103 LEU A CA 1
ATOM 815 C C . LEU A 1 103 ? -13.856 0.686 10.543 1.00 95.62 103 LEU A C 1
ATOM 817 O O . LEU A 1 103 ? -14.502 1.702 10.290 1.00 95.62 103 LEU A O 1
ATOM 821 N N . ILE A 1 104 ? -14.209 -0.516 10.077 1.00 94.81 104 ILE A N 1
ATOM 822 C CA . ILE A 1 104 ? -15.411 -0.737 9.258 1.00 94.81 104 ILE A CA 1
ATOM 823 C C . ILE A 1 104 ? -16.674 -0.356 10.044 1.00 94.81 104 ILE A C 1
ATOM 825 O O . ILE A 1 104 ? -17.494 0.410 9.536 1.00 94.81 104 ILE A O 1
ATOM 829 N N . ASP A 1 105 ? -16.803 -0.819 11.290 1.00 93.62 105 ASP A N 1
ATOM 830 C CA . ASP A 1 105 ? -17.929 -0.465 12.164 1.00 93.62 105 ASP A CA 1
ATOM 831 C C . ASP A 1 105 ? -17.947 1.039 12.504 1.00 93.62 105 ASP A C 1
ATOM 833 O O . ASP A 1 105 ? -19.004 1.661 12.546 1.00 93.62 105 ASP A O 1
ATOM 83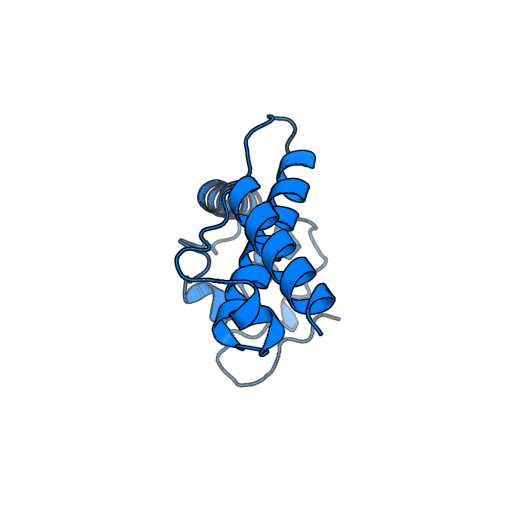7 N N . ALA A 1 106 ? -16.782 1.679 12.658 1.00 95.19 106 ALA A N 1
ATOM 838 C CA . ALA A 1 106 ? -16.698 3.128 12.852 1.00 95.19 106 ALA A CA 1
ATOM 839 C C . ALA A 1 106 ? -17.152 3.931 11.616 1.00 95.19 106 ALA A C 1
ATOM 841 O O . ALA A 1 106 ? -17.688 5.037 11.752 1.00 95.19 106 ALA A O 1
ATOM 842 N N . ILE A 1 107 ? -16.914 3.421 10.402 1.00 94.06 107 ILE A N 1
ATOM 843 C CA . ILE A 1 107 ? -17.369 4.047 9.149 1.00 94.06 107 ILE A CA 1
ATOM 844 C C . ILE A 1 107 ? -18.875 3.853 8.977 1.00 94.06 107 ILE A C 1
ATOM 846 O O . ILE A 1 107 ? -19.577 4.811 8.652 1.00 94.06 107 ILE A O 1
ATOM 850 N N . LYS A 1 108 ? -19.367 2.635 9.207 1.00 93.44 108 LYS A N 1
ATOM 851 C CA . LYS A 1 108 ? -20.783 2.295 9.096 1.00 93.44 108 LYS A CA 1
ATOM 852 C C . LYS A 1 108 ? -21.203 1.435 10.295 1.00 93.44 108 LYS A C 1
ATOM 854 O O . LYS A 1 108 ? -21.023 0.221 10.246 1.00 93.44 108 LYS A O 1
ATOM 859 N N . PRO A 1 109 ? -21.786 2.044 11.343 1.00 92.56 109 PRO A N 1
ATOM 860 C CA . PRO A 1 109 ? -22.170 1.320 12.550 1.00 92.56 109 PRO A CA 1
ATOM 861 C C . PRO A 1 109 ? -23.162 0.188 12.274 1.00 92.56 109 PRO A C 1
ATOM 863 O O . PRO A 1 109 ? -24.106 0.359 11.500 1.00 92.56 109 PRO A O 1
ATOM 866 N N . GLY A 1 110 ? -22.963 -0.954 12.937 1.00 87.12 110 GLY A N 1
ATOM 867 C CA . GLY A 1 110 ? -23.904 -2.079 12.922 1.00 87.12 110 GLY A CA 1
ATOM 868 C C . GLY A 1 110 ? -23.742 -3.048 11.748 1.00 87.12 110 GLY A C 1
ATOM 869 O O . GLY A 1 110 ? -24.592 -3.915 11.560 1.00 87.12 110 GLY A O 1
ATOM 870 N N . VAL A 1 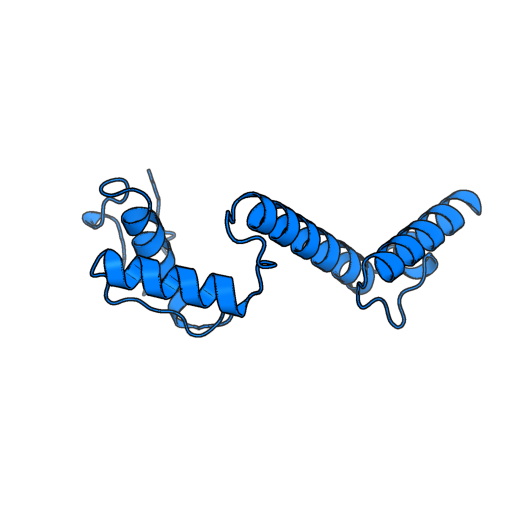111 ? -22.670 -2.927 10.958 1.00 90.06 111 VAL A N 1
ATOM 871 C CA . VAL A 1 111 ? -22.366 -3.878 9.868 1.00 90.06 111 VAL A CA 1
ATOM 872 C C . VAL A 1 111 ? -21.544 -5.079 10.323 1.00 90.06 111 VAL A C 1
ATOM 874 O O . VAL A 1 111 ? -21.474 -6.073 9.606 1.00 90.06 111 VAL A O 1
ATOM 877 N N . ILE A 1 112 ? -20.915 -4.999 11.496 1.00 88.44 112 ILE A N 1
ATOM 878 C CA . ILE A 1 112 ? -20.099 -6.079 12.047 1.00 88.44 112 ILE A CA 1
ATOM 879 C C . ILE A 1 112 ? -20.873 -6.789 13.153 1.00 88.44 112 ILE A C 1
ATOM 881 O O . ILE A 1 112 ? -21.269 -6.182 14.147 1.00 88.44 112 ILE A O 1
ATOM 885 N N . ASN A 1 113 ? -21.035 -8.103 13.007 1.00 88.81 113 ASN A N 1
ATOM 886 C CA . ASN A 1 113 ? -21.465 -8.959 14.102 1.00 88.81 113 ASN A CA 1
ATOM 887 C C . ASN A 1 113 ? -20.238 -9.384 14.924 1.00 88.81 113 ASN A C 1
ATOM 889 O O . ASN A 1 113 ? -19.479 -10.257 14.509 1.00 88.81 113 ASN A O 1
ATOM 893 N N . TYR A 1 114 ? -20.050 -8.776 16.093 1.00 86.75 114 TYR A N 1
ATOM 894 C CA . TYR A 1 114 ? -18.911 -9.070 16.964 1.00 86.75 114 TYR A CA 1
ATOM 895 C C . TYR A 1 114 ? -18.970 -10.452 17.631 1.00 86.75 114 TYR A C 1
ATOM 897 O O . TYR A 1 114 ? -17.927 -10.951 18.048 1.00 86.75 114 TYR A O 1
ATOM 905 N N . ASP A 1 115 ? -20.129 -11.116 17.664 1.00 86.38 115 ASP A N 1
ATOM 906 C CA . ASP A 1 115 ? -20.271 -12.449 18.268 1.00 86.38 115 ASP A CA 1
ATOM 907 C C . ASP A 1 115 ? -19.521 -13.529 17.477 1.00 86.38 115 ASP A C 1
ATOM 909 O O . ASP A 1 115 ? -19.106 -14.548 18.029 1.00 86.38 115 ASP A O 1
ATOM 913 N N . VAL A 1 116 ? -19.317 -13.304 16.174 1.00 85.44 116 VAL A N 1
ATOM 914 C CA . VAL A 1 116 ? -18.554 -14.210 15.300 1.00 85.44 116 VAL A CA 1
ATOM 915 C C . VAL A 1 116 ? -17.081 -13.815 15.173 1.00 85.44 116 VAL A C 1
ATOM 917 O O . VAL A 1 116 ? -16.297 -14.539 14.556 1.00 85.44 116 VAL A O 1
ATOM 920 N N . VAL A 1 117 ? -16.678 -12.682 15.759 1.00 83.56 117 VAL A N 1
ATOM 921 C CA . VAL A 1 117 ? -15.299 -12.191 15.699 1.00 83.56 117 VAL A CA 1
ATOM 922 C C . VAL A 1 117 ? -14.453 -12.921 16.736 1.00 83.56 117 VAL A C 1
ATOM 924 O O . VAL A 1 117 ? -14.668 -12.828 17.944 1.00 83.56 117 VAL A O 1
ATOM 927 N N . THR A 1 118 ? -13.437 -13.642 16.268 1.00 80.25 118 THR A N 1
ATOM 928 C CA . THR A 1 118 ? -12.496 -14.352 17.138 1.00 80.25 118 THR A CA 1
ATOM 929 C C . THR A 1 118 ? -11.261 -13.494 17.410 1.00 80.25 118 THR A C 1
ATOM 931 O O . THR A 1 118 ? -10.839 -12.685 16.586 1.00 80.25 118 THR A O 1
ATOM 934 N N . LYS A 1 119 ? -10.622 -13.678 18.573 1.00 69.12 119 LYS A N 1
ATOM 935 C CA . LYS A 1 119 ? -9.439 -12.892 18.989 1.00 69.12 119 LYS A CA 1
ATOM 936 C C . LYS A 1 119 ? -8.131 -13.288 18.271 1.00 69.12 119 LYS A C 1
ATOM 938 O O . LYS A 1 119 ? -7.058 -13.148 18.852 1.00 69.12 119 LYS A O 1
ATOM 943 N N . GLY A 1 120 ? -8.207 -13.827 17.050 1.00 61.34 120 GLY A N 1
ATOM 944 C CA . GLY A 1 120 ? -7.045 -14.110 16.194 1.00 61.34 120 GLY A CA 1
ATOM 945 C C . GLY A 1 120 ? -6.014 -15.098 16.761 1.00 61.34 120 GLY A C 1
ATOM 946 O O . GLY A 1 120 ? -4.857 -15.054 16.366 1.00 61.34 120 GLY A O 1
ATOM 947 N N . ARG A 1 121 ? -6.397 -15.963 17.714 1.00 56.34 121 ARG A N 1
ATOM 948 C CA . ARG A 1 121 ? -5.495 -16.943 18.364 1.00 56.34 121 ARG A CA 1
ATOM 949 C C . ARG A 1 121 ? -5.502 -18.342 17.728 1.00 56.34 121 ARG A C 1
ATOM 951 O O . ARG A 1 121 ? -4.808 -19.221 18.217 1.00 56.34 121 ARG A O 1
ATOM 958 N N . THR A 1 122 ? -6.294 -18.572 16.683 1.00 53.00 122 THR A N 1
ATOM 959 C CA . THR A 1 122 ? -6.381 -19.863 15.970 1.00 53.00 122 THR A CA 1
ATOM 960 C C . THR A 1 122 ? -6.554 -19.621 14.472 1.00 53.00 122 THR A C 1
ATOM 962 O O . THR A 1 122 ? -7.142 -18.607 14.107 1.00 53.00 122 THR A O 1
ATOM 965 N N . ASP A 1 123 ? -6.091 -20.557 13.631 1.00 49.22 123 ASP A N 1
ATOM 966 C CA . ASP A 1 123 ? -6.089 -20.544 12.146 1.00 49.22 123 ASP A CA 1
ATOM 967 C C . ASP A 1 123 ? -7.477 -20.419 11.469 1.00 49.22 123 ASP A C 1
ATOM 969 O O . ASP A 1 123 ? -7.655 -20.726 10.290 1.00 49.22 123 ASP A O 1
ATOM 973 N N . LYS A 1 124 ? -8.510 -19.998 12.200 1.00 44.53 124 LYS A N 1
ATOM 974 C CA . LYS A 1 124 ? -9.864 -19.822 11.685 1.00 44.53 124 LYS A CA 1
ATOM 975 C C . LYS A 1 124 ? -10.014 -18.416 11.112 1.00 44.53 124 LYS A C 1
ATOM 977 O O . LYS A 1 124 ? -10.090 -17.435 11.848 1.00 44.53 124 LYS A O 1
ATOM 982 N N . VAL A 1 125 ? -10.078 -18.356 9.785 1.00 44.72 125 VAL A N 1
ATOM 983 C CA . VAL A 1 125 ? -10.407 -17.159 9.004 1.00 44.72 125 VAL A CA 1
ATOM 984 C C . VAL A 1 125 ? -11.744 -16.586 9.485 1.00 44.72 125 VAL A C 1
ATOM 986 O O . VAL A 1 125 ? -12.740 -17.305 9.579 1.00 44.72 125 VAL A O 1
ATOM 989 N N . ILE A 1 126 ? -11.757 -15.292 9.812 1.00 51.25 126 ILE A N 1
ATOM 990 C CA . ILE A 1 126 ? -12.967 -14.555 10.190 1.00 51.25 126 ILE A CA 1
ATOM 991 C C . ILE A 1 126 ? -13.884 -14.498 8.963 1.00 51.25 126 ILE A C 1
ATOM 993 O O . ILE A 1 126 ? -13.507 -13.954 7.927 1.00 51.25 126 ILE A O 1
ATOM 997 N N . VAL A 1 127 ? -15.085 -15.068 9.075 1.00 39.53 127 VAL A N 1
ATOM 998 C CA . VAL A 1 127 ? -16.118 -14.986 8.035 1.00 39.53 127 VAL A CA 1
ATOM 999 C C . VAL A 1 127 ? -16.948 -13.732 8.292 1.00 39.53 127 VAL A C 1
ATOM 1001 O O . VAL A 1 127 ? -17.698 -13.675 9.265 1.00 39.53 127 VAL A O 1
ATOM 1004 N N . ILE A 1 128 ? -16.819 -12.734 7.418 1.00 41.91 128 ILE A N 1
ATOM 1005 C CA . ILE A 1 128 ? -17.767 -11.618 7.329 1.00 41.91 128 ILE A CA 1
ATOM 1006 C C . ILE A 1 128 ? -18.935 -12.124 6.469 1.00 41.91 128 ILE A C 1
ATOM 1008 O O . ILE A 1 128 ? -18.709 -12.524 5.327 1.00 41.91 128 ILE A O 1
ATOM 1012 N N . LYS A 1 129 ? -20.144 -12.199 7.040 1.00 33.19 129 LYS A N 1
ATOM 1013 C CA . LYS A 1 129 ? -21.381 -12.471 6.287 1.00 33.19 129 LYS A CA 1
ATOM 1014 C C . LYS A 1 129 ? -21.915 -11.195 5.656 1.00 33.19 129 LYS A C 1
ATOM 1016 O O . LYS A 1 129 ? -21.821 -10.147 6.331 1.00 33.19 129 LYS A O 1
#

Radius of gyration: 19.91 Å; Cα contacts (8 Å, |Δi|>4): 102; chains: 1; bounding box: 42×41×53 Å

Nearest PDB structures (foldseek):
  1pxy-assembly2_B  TM=9.452E-01  e=9.451E-07  Arabidopsis thaliana
  1rt8-assembly1_A  TM=8.364E-01  e=1.000E-06  Schizosaccharomyces pombe
  6vec-assembly1_a  TM=6.356E-01  e=3.057E-07  Homo sapiens
  3byh-assembly1_B-1  TM=8.031E-01  e=2.922E-06  Homo sapiens
  2d85-assembly1_A  TM=9.373E-01  e=2.550E-03  Homo sapiens

Sequence (129 aa):
MMDQIQNCNYAVELGKQLKFSLVGIQGKDIYDGNRTLTLALVWQLMRAYTLAVLTRCTDNGILATDKEIIRWVNEKLQSARKTTHIRSFQDPVIANSIVVLDLIDAIKPGVINYDVVTKGRTDKVIVIK

Organism: NCBI:txid310955

Secondary structure (DSSP, 8-state):
-HHHHHHHHHHHHHHHHTT---TT--HHHHHTT-HHHHHHHHHHHHHHHHHHHHHHH-TT-----HHHHHHHHHHHHHHTT-----SSTT-GGGGGSHHHHHHHHHHSTT---GGG---S-SS------

InterPro domains:
  IPR001715 Calponin homology domain [PF00307] (2-49)
  IPR001715 Calponin homology domain [PF00307] (65-124)
  IPR001715 Calponin homology 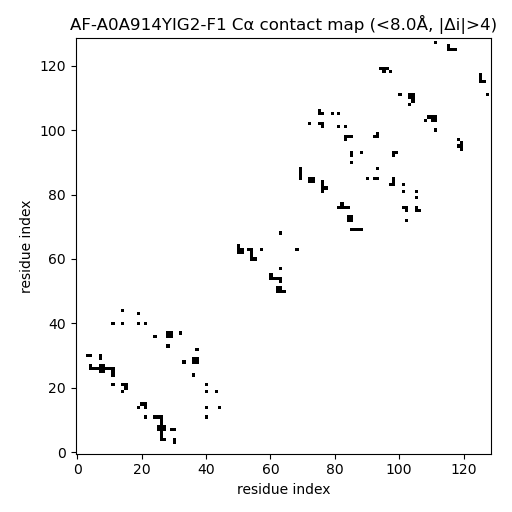domain [PS50021] (1-50)
  IPR001715 Calponin homology domain [PS50021] (63-129)
  IPR036872 CH domain superfamily [G3DSA:1.10.418.10] (1-54)
  IPR036872 CH domain superfamily [G3DSA:1.10.418.10] (57-127)
  IPR036872 CH domain superfamily [SSF47576] (3-121)
  IPR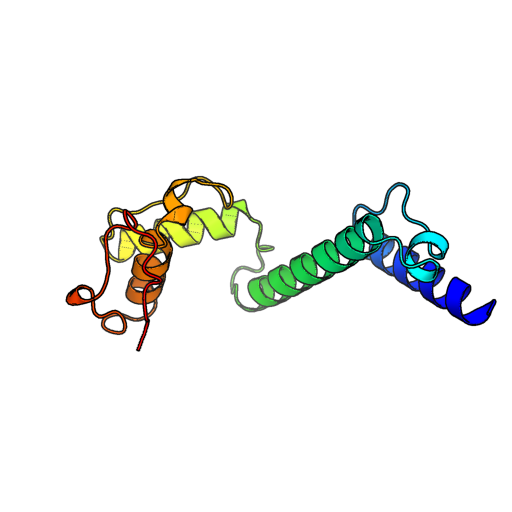039959 Fimbrin/Plastin [PTHR19961] (2-123)

Foldseek 3Di:
DVVQLVVLQVLLVVCVVVVQPLVPPGSVCVVVCVPVSVVSSVVVVVVSVVQVVVCVVDPVNDRDDQVNVLVVLQVLLVVVVHPDHAPGPPGPVCQLVPSVLSSVCSVPPPQDDCVQRDSSPDPDDRDRD